Protein AF-A0AAV5ZTM6-F1 (afdb_monomer_lite)

Secondary structure (DSSP, 8-state):
----TT--S--HHHHHTSBPHHHHHHHTTSHHHHTSPPPTTS-SSPP--HHHHHHHHHH----HHHHHHHHHHHTSTT---EEEEEE-TTSHHHHHHHHHHHHHHHHSS-EEEEEE-SSSS----TTGGGTS-----TT--

Foldseek 3Di:
DDDDPDPPPDDPVNQVPFDALVRVLVVQQDPVNQLAAAPPPPDGTDDRCSVVLVVCLVPDDDDPVRLVVLAVQCPDDVGAAEDEEADRCSDPVRSVVSSVVNNSVVSHNHGYGYHYPDDRYDDDPPPVPVPDDDDDDPPPD

pLDDT: mean 83.24, std 19.19, range [35.0, 98.44]

Sequence (141 aa):
MAAGRGSRVVTPERFATGMTCDRYMEYIGTPENLAREAGWWRGPERMDWSGPLRRWYEGLQLRDDQVAAVRWLAAQPKGPARILMISEEWSSDCRRVIPMLGRVVEAAPLELRIFPRDGQRVGHGFYEQRVLGALPDPCRT

Structure (mmCIF, N/CA/C/O backbone):
data_AF-A0AAV5ZTM6-F1
#
_entry.id   AF-A0AAV5ZTM6-F1
#
loop_
_atom_site.group_PDB
_atom_site.id
_atom_site.type_symbol
_atom_site.label_atom_id
_atom_site.label_alt_id
_atom_site.label_comp_id
_atom_site.label_asym_id
_atom_site.label_entity_id
_atom_site.label_seq_id
_atom_site.pdbx_PDB_ins_code
_atom_site.Cartn_x
_atom_site.Cartn_y
_atom_site.Cartn_z
_atom_site.occupancy
_atom_site.B_iso_or_equiv
_atom_site.auth_seq_id
_atom_site.auth_comp_id
_atom_site.auth_asym_id
_atom_site.auth_atom_id
_atom_site.pdbx_PDB_model_num
ATOM 1 N N . MET A 1 1 ? 17.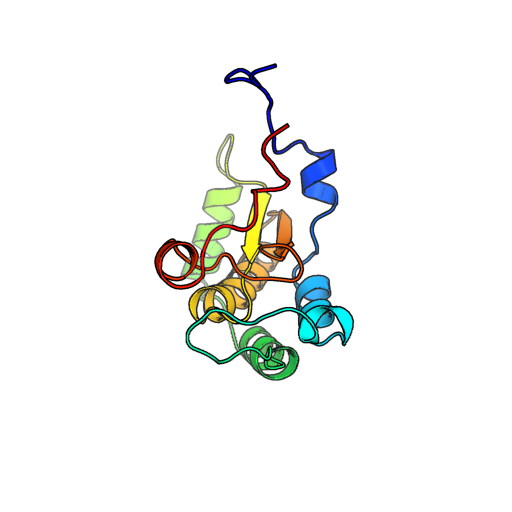317 29.043 6.893 1.00 35.00 1 MET A N 1
ATOM 2 C CA . MET A 1 1 ? 16.151 29.026 7.808 1.00 35.00 1 MET A CA 1
ATOM 3 C C . MET A 1 1 ? 15.899 27.587 8.238 1.00 35.00 1 MET A C 1
ATOM 5 O O . MET A 1 1 ? 15.492 26.782 7.414 1.00 35.00 1 MET A O 1
ATOM 9 N N . ALA A 1 2 ? 16.240 27.233 9.479 1.00 41.09 2 ALA A N 1
ATOM 10 C CA . ALA A 1 2 ? 16.110 25.868 9.988 1.00 41.09 2 ALA A CA 1
ATOM 11 C C . ALA A 1 2 ? 14.637 25.553 10.295 1.00 41.09 2 ALA A C 1
ATOM 13 O O . ALA A 1 2 ? 14.017 26.235 11.110 1.00 41.09 2 ALA A O 1
ATOM 14 N N . ALA A 1 3 ? 14.072 24.535 9.643 1.00 44.75 3 ALA A N 1
ATOM 15 C CA . ALA A 1 3 ? 12.735 24.048 9.958 1.00 44.75 3 ALA A CA 1
ATOM 16 C C . ALA A 1 3 ? 12.732 23.459 11.379 1.00 44.75 3 ALA A C 1
ATOM 18 O O . ALA A 1 3 ? 13.413 22.474 11.665 1.00 44.75 3 ALA A O 1
ATOM 19 N N . GLY A 1 4 ? 12.001 24.109 12.285 1.00 42.84 4 GLY A N 1
ATOM 20 C CA . GLY A 1 4 ? 11.866 23.690 13.674 1.00 42.84 4 GLY A CA 1
ATOM 21 C C . GLY A 1 4 ? 11.136 22.351 13.821 1.00 42.84 4 GLY A C 1
ATOM 22 O O . GLY A 1 4 ? 10.281 21.988 13.012 1.00 42.84 4 GLY A O 1
ATOM 23 N N . ARG A 1 5 ? 11.455 21.635 14.907 1.00 56.00 5 ARG A N 1
ATOM 24 C CA . ARG A 1 5 ? 10.681 20.503 15.437 1.00 56.00 5 ARG A CA 1
ATOM 25 C C . ARG A 1 5 ? 9.220 20.936 15.630 1.00 56.00 5 ARG A C 1
ATOM 27 O O . ARG A 1 5 ? 8.909 21.565 16.634 1.00 56.00 5 ARG A O 1
ATOM 34 N N . GLY A 1 6 ? 8.341 20.644 14.670 1.00 52.72 6 GLY A N 1
ATOM 35 C CA . GLY A 1 6 ? 6.922 20.999 14.790 1.00 52.72 6 GLY A CA 1
ATOM 36 C C . GLY A 1 6 ? 6.082 20.987 13.513 1.00 52.72 6 GLY A C 1
ATOM 37 O O . GLY A 1 6 ? 4.858 20.999 13.624 1.00 52.72 6 GLY A O 1
ATOM 38 N N . SER A 1 7 ? 6.657 20.925 12.306 1.00 59.06 7 SER A N 1
ATOM 39 C CA . SER A 1 7 ? 5.819 20.743 11.114 1.00 59.06 7 SER A CA 1
ATOM 40 C C . SER A 1 7 ? 5.353 19.288 11.032 1.00 59.06 7 SER A C 1
ATOM 42 O O . SER A 1 7 ? 6.147 18.350 10.945 1.00 59.06 7 SER A O 1
ATOM 44 N N . ARG A 1 8 ? 4.037 19.069 11.097 1.00 65.94 8 ARG A N 1
ATOM 45 C CA . ARG A 1 8 ? 3.442 17.752 10.858 1.00 65.94 8 ARG A CA 1
ATOM 46 C C . ARG A 1 8 ? 3.591 17.451 9.365 1.00 65.94 8 ARG A C 1
ATOM 48 O O . ARG A 1 8 ? 2.743 17.824 8.565 1.00 65.94 8 ARG A O 1
ATOM 55 N N . VAL A 1 9 ? 4.712 16.827 8.996 1.00 77.25 9 VAL A N 1
ATOM 56 C CA . VAL A 1 9 ? 5.079 16.524 7.598 1.00 77.25 9 VAL A CA 1
ATOM 57 C C . VAL A 1 9 ? 4.008 15.674 6.902 1.00 77.25 9 VAL A C 1
ATOM 59 O O . VAL A 1 9 ? 3.828 15.783 5.693 1.00 77.25 9 VAL A O 1
ATOM 62 N N . VAL A 1 10 ? 3.255 14.873 7.663 1.00 84.12 10 VAL A N 1
ATOM 63 C CA . VAL A 1 10 ? 2.122 14.080 7.171 1.00 84.12 10 VAL A CA 1
ATOM 64 C C . VAL A 1 10 ? 0.808 14.747 7.583 1.00 84.12 10 VAL A C 1
ATOM 66 O O . VAL A 1 10 ? 0.337 14.577 8.711 1.00 84.12 10 VAL A O 1
ATOM 69 N N . THR A 1 11 ? 0.228 15.520 6.666 1.00 92.69 11 THR A N 1
ATOM 70 C CA . THR A 1 11 ? -1.131 16.072 6.786 1.00 92.69 11 THR A CA 1
ATOM 71 C C . THR A 1 11 ? -2.154 15.121 6.148 1.00 92.69 11 THR A C 1
ATOM 73 O O . THR A 1 11 ? -1.754 14.251 5.368 1.00 92.69 11 THR A O 1
ATOM 76 N N . PRO A 1 12 ? -3.463 15.247 6.443 1.00 93.88 12 PRO A N 1
ATOM 77 C CA . PRO A 1 12 ? -4.498 14.465 5.761 1.00 93.88 12 PRO A CA 1
ATOM 78 C C . PRO A 1 12 ? -4.448 14.609 4.235 1.00 93.88 12 PRO A C 1
ATOM 80 O O . PRO A 1 12 ? -4.571 13.621 3.518 1.00 93.88 12 PRO A O 1
ATOM 83 N N . GLU A 1 13 ? -4.181 15.818 3.743 1.00 94.38 13 GLU A N 1
ATOM 84 C CA . GLU A 1 13 ? -4.093 16.121 2.312 1.00 94.38 13 GLU A CA 1
ATOM 85 C C . GLU A 1 13 ? -2.891 15.409 1.690 1.00 94.38 13 GLU A C 1
ATOM 87 O O . GLU A 1 13 ? -3.022 14.774 0.649 1.00 94.38 13 GLU A O 1
ATOM 92 N N . ARG A 1 14 ? -1.730 15.438 2.362 1.00 92.44 14 ARG A N 1
ATOM 93 C CA . ARG A 1 14 ? -0.537 14.700 1.919 1.00 92.44 14 ARG A CA 1
ATOM 94 C C . ARG A 1 14 ? -0.727 13.191 1.979 1.00 92.44 14 ARG A C 1
ATOM 96 O O . ARG A 1 14 ? -0.194 12.489 1.138 1.00 92.44 14 ARG A O 1
ATOM 103 N N . PHE A 1 15 ? -1.459 12.681 2.964 1.00 95.50 15 PHE A N 1
ATOM 104 C CA . PHE A 1 15 ? -1.782 11.259 3.043 1.00 95.50 15 PHE A CA 1
ATOM 105 C C . PHE A 1 15 ? -2.674 10.830 1.867 1.00 95.50 15 PHE A C 1
ATOM 107 O O . PHE A 1 15 ? -2.421 9.799 1.246 1.00 95.50 15 PHE A O 1
ATOM 114 N N . ALA A 1 16 ? -3.667 11.651 1.516 1.00 96.12 16 ALA A N 1
ATOM 115 C CA . ALA A 1 16 ? -4.609 11.368 0.438 1.00 96.12 16 ALA A CA 1
ATOM 116 C C . ALA A 1 16 ? -3.965 11.298 -0.960 1.00 96.12 16 ALA A C 1
ATOM 118 O O . ALA A 1 16 ? -4.539 10.664 -1.844 1.00 96.12 16 ALA A O 1
ATOM 119 N N . THR A 1 17 ? -2.779 11.888 -1.171 1.00 95.44 17 THR A N 1
ATOM 120 C CA . THR A 1 17 ? -2.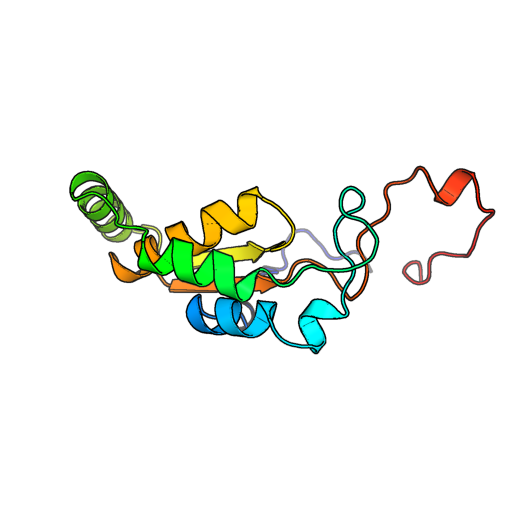062 11.777 -2.456 1.00 95.44 17 THR A CA 1
ATOM 121 C C . THR A 1 17 ? -1.406 10.413 -2.677 1.00 95.44 17 THR A C 1
ATOM 123 O O . THR A 1 17 ? -0.953 10.131 -3.786 1.00 95.44 17 THR A O 1
ATOM 126 N N . GLY A 1 18 ? -1.346 9.557 -1.653 1.00 96.50 18 GLY A N 1
ATOM 127 C CA . GLY A 1 18 ? -0.806 8.210 -1.787 1.00 96.50 18 GLY A CA 1
ATOM 128 C C . GLY A 1 18 ? -1.722 7.285 -2.588 1.00 96.50 18 GLY A C 1
ATOM 129 O O . GLY A 1 18 ? -2.953 7.409 -2.591 1.00 96.50 18 GLY A O 1
ATOM 130 N N . MET A 1 19 ? -1.109 6.307 -3.245 1.00 98.00 19 MET A N 1
ATOM 131 C CA . MET A 1 19 ? -1.824 5.299 -4.021 1.00 98.00 19 MET A CA 1
ATOM 132 C C . MET A 1 19 ? -2.540 4.305 -3.104 1.00 98.00 19 MET A C 1
ATOM 134 O O . MET A 1 19 ? -2.040 3.957 -2.034 1.00 98.00 19 MET A O 1
ATOM 138 N N . THR A 1 20 ? -3.697 3.809 -3.539 1.00 97.62 20 THR A N 1
ATOM 139 C CA . THR A 1 20 ? -4.281 2.589 -2.963 1.00 97.62 20 THR A CA 1
ATOM 140 C C . THR A 1 20 ? -3.432 1.372 -3.344 1.00 97.62 20 THR A C 1
ATOM 142 O O . THR A 1 20 ? -2.566 1.468 -4.217 1.00 97.62 20 THR A O 1
ATOM 145 N N . CYS A 1 21 ? -3.681 0.217 -2.718 1.00 96.25 21 CYS A N 1
ATOM 146 C CA . CYS A 1 21 ? -2.960 -1.020 -3.039 1.00 96.25 21 CYS A CA 1
ATOM 147 C C . CYS A 1 21 ? -3.055 -1.361 -4.537 1.00 96.25 21 CYS A C 1
ATOM 149 O O . CYS A 1 21 ? -2.025 -1.488 -5.195 1.00 96.25 21 CYS A O 1
ATOM 151 N N . ASP A 1 22 ? -4.266 -1.383 -5.102 1.00 95.06 22 ASP A N 1
ATOM 152 C CA . ASP A 1 22 ? -4.484 -1.692 -6.523 1.00 95.06 22 ASP A CA 1
ATOM 153 C C . ASP A 1 22 ? -3.765 -0.721 -7.459 1.00 95.06 22 ASP A C 1
ATOM 155 O O . ASP A 1 22 ? -3.081 -1.141 -8.393 1.00 95.06 22 ASP A O 1
ATOM 159 N N . ARG A 1 23 ? -3.844 0.585 -7.172 1.00 97.31 23 ARG A N 1
ATOM 160 C CA . ARG A 1 23 ? -3.159 1.602 -7.982 1.00 97.31 23 ARG A CA 1
ATOM 161 C C . ARG A 1 23 ? -1.649 1.465 -7.909 1.00 97.31 23 ARG A C 1
ATOM 163 O O . ARG A 1 23 ? -0.977 1.651 -8.916 1.00 97.31 23 ARG A O 1
ATOM 170 N N . TYR A 1 24 ? -1.117 1.094 -6.750 1.00 96.81 24 TYR A N 1
ATOM 171 C CA . TYR A 1 24 ? 0.304 0.816 -6.614 1.00 96.81 24 TYR A CA 1
ATOM 172 C C . TYR A 1 24 ? 0.722 -0.437 -7.402 1.00 96.81 24 TYR A C 1
ATOM 174 O O . TYR A 1 24 ? 1.757 -0.422 -8.063 1.00 96.81 24 TYR A O 1
ATOM 182 N N . MET A 1 25 ? -0.088 -1.502 -7.393 1.00 94.62 25 MET A N 1
ATOM 183 C CA . MET A 1 25 ? 0.184 -2.720 -8.171 1.00 94.62 25 MET A CA 1
ATOM 184 C C . MET A 1 25 ? 0.175 -2.475 -9.686 1.00 94.62 25 MET A C 1
ATOM 186 O O . MET A 1 25 ? 0.938 -3.114 -10.409 1.00 94.62 25 MET A O 1
ATOM 190 N N . GLU A 1 26 ? -0.657 -1.553 -10.169 1.00 95.81 26 GLU A N 1
ATOM 191 C CA . GLU A 1 26 ? -0.607 -1.072 -11.555 1.00 95.81 26 GLU A CA 1
ATOM 192 C C . GLU A 1 26 ? 0.645 -0.223 -11.806 1.00 95.81 26 GLU A C 1
ATOM 194 O O . GLU A 1 26 ? 1.383 -0.470 -12.759 1.00 95.81 26 GLU A O 1
ATOM 199 N N . TYR A 1 27 ? 0.912 0.745 -10.923 1.00 95.56 27 TYR A N 1
ATOM 200 C CA . TYR A 1 27 ? 2.027 1.684 -11.037 1.00 95.56 27 TYR A CA 1
ATOM 201 C C . TYR A 1 27 ? 3.380 0.987 -11.203 1.00 95.56 27 TYR A C 1
ATOM 203 O O . TYR A 1 27 ? 4.180 1.404 -12.041 1.00 95.56 27 TYR A O 1
ATOM 211 N N . ILE A 1 28 ? 3.643 -0.088 -10.451 1.00 94.38 28 ILE A N 1
ATOM 212 C CA . ILE A 1 28 ? 4.971 -0.716 -10.448 1.00 94.38 28 ILE A CA 1
ATOM 213 C C . ILE A 1 28 ? 5.384 -1.324 -11.796 1.00 94.38 28 ILE A C 1
ATOM 215 O O . ILE A 1 28 ? 6.582 -1.442 -12.048 1.00 94.38 28 ILE A O 1
ATOM 219 N N . GLY A 1 29 ? 4.421 -1.670 -12.657 1.00 94.62 29 GLY A N 1
ATOM 220 C CA . GLY A 1 29 ? 4.670 -2.177 -14.012 1.00 94.62 29 GLY A CA 1
ATOM 221 C C . GLY A 1 29 ? 4.672 -1.092 -15.093 1.00 94.62 29 GLY A C 1
ATOM 222 O O . GLY A 1 29 ? 4.811 -1.399 -16.274 1.00 94.62 29 GLY A O 1
ATOM 223 N N . THR A 1 30 ? 4.480 0.180 -14.730 1.00 95.50 30 THR A N 1
ATOM 224 C CA . THR A 1 30 ? 4.459 1.270 -15.715 1.00 95.50 30 THR A CA 1
ATOM 225 C C . THR A 1 30 ? 5.861 1.559 -16.256 1.00 95.50 30 THR A C 1
ATOM 227 O O . THR A 1 30 ? 6.834 1.465 -15.504 1.00 95.50 30 THR A O 1
ATOM 230 N N . PRO A 1 31 ? 5.991 2.006 -17.521 1.00 94.25 31 PRO A N 1
ATOM 231 C CA . PRO A 1 31 ? 7.277 2.447 -18.063 1.00 94.25 31 PRO A CA 1
ATOM 232 C C . PRO A 1 31 ? 7.938 3.543 -17.216 1.00 94.25 31 PRO A C 1
ATOM 234 O O . PRO A 1 31 ? 9.152 3.535 -17.044 1.00 94.25 31 PRO A O 1
ATOM 237 N N . GLU A 1 32 ? 7.137 4.451 -16.645 1.00 91.56 32 GLU A N 1
ATOM 238 C CA . GLU A 1 32 ? 7.620 5.492 -15.733 1.00 91.56 32 GLU A CA 1
ATOM 239 C C . GLU A 1 32 ? 8.295 4.889 -14.500 1.00 91.56 32 GLU A C 1
ATOM 241 O O . GLU A 1 32 ? 9.391 5.310 -14.131 1.00 91.56 32 GLU A O 1
ATOM 246 N N . ASN A 1 33 ? 7.665 3.896 -13.863 1.00 91.69 33 ASN A N 1
ATOM 247 C CA . ASN A 1 33 ? 8.267 3.262 -12.704 1.00 91.69 33 ASN A CA 1
ATOM 248 C C . ASN A 1 33 ? 9.525 2.481 -13.092 1.00 91.69 33 ASN A C 1
ATOM 250 O O . ASN A 1 33 ? 10.544 2.634 -12.428 1.00 91.69 33 ASN A O 1
ATOM 254 N N . LEU A 1 34 ? 9.467 1.685 -14.164 1.00 91.44 34 LEU A N 1
ATOM 255 C CA . LEU A 1 34 ? 10.559 0.812 -14.612 1.00 91.44 34 LEU A CA 1
ATOM 256 C C . LEU A 1 34 ? 11.808 1.575 -15.083 1.00 91.44 34 LEU A C 1
ATOM 258 O O . LEU A 1 34 ? 12.905 1.028 -15.027 1.00 91.44 34 LEU A O 1
ATOM 262 N N . ALA A 1 35 ? 11.667 2.841 -15.487 1.00 89.44 35 ALA A N 1
ATOM 263 C CA . ALA A 1 35 ? 12.794 3.711 -15.823 1.00 89.44 35 ALA A CA 1
ATOM 264 C C . ALA A 1 35 ? 13.606 4.189 -14.599 1.00 89.44 35 ALA A C 1
ATOM 266 O O . ALA A 1 35 ? 14.692 4.744 -14.766 1.00 89.44 35 ALA A O 1
ATOM 267 N N . ARG A 1 36 ? 13.094 4.001 -13.375 1.00 86.44 36 ARG A N 1
ATOM 268 C CA . ARG A 1 36 ? 13.766 4.398 -12.125 1.00 86.44 36 ARG A CA 1
ATOM 269 C C . ARG A 1 36 ? 14.808 3.362 -11.721 1.00 86.44 36 ARG A C 1
ATOM 271 O O . ARG A 1 36 ? 14.602 2.167 -11.918 1.00 86.44 36 ARG A O 1
ATOM 278 N N . GLU A 1 37 ? 15.861 3.792 -11.035 1.00 82.75 37 GLU A N 1
ATOM 279 C CA . GLU A 1 37 ? 16.907 2.881 -10.559 1.00 82.75 37 GLU A CA 1
ATOM 280 C C . GLU A 1 37 ? 16.369 1.820 -9.581 1.00 82.75 37 GLU A C 1
ATOM 282 O O . GLU A 1 37 ? 15.453 2.060 -8.776 1.00 82.75 37 GLU A O 1
ATOM 287 N N . ALA A 1 38 ? 16.958 0.626 -9.648 1.00 73.50 38 ALA A N 1
ATOM 288 C CA . ALA A 1 38 ? 16.842 -0.384 -8.605 1.00 73.50 38 ALA A CA 1
ATOM 289 C C . ALA A 1 38 ? 17.942 -0.204 -7.545 1.00 73.50 38 ALA A C 1
ATOM 291 O O . ALA A 1 38 ? 18.980 0.405 -7.789 1.00 73.50 38 ALA A O 1
ATOM 292 N N . GLY A 1 39 ? 17.715 -0.737 -6.340 1.00 69.31 39 GLY A N 1
ATOM 293 C CA . GLY A 1 39 ? 18.713 -0.713 -5.267 1.00 69.31 39 GLY A CA 1
ATOM 294 C C . GLY A 1 39 ? 20.051 -1.350 -5.675 1.00 69.31 39 GLY A C 1
ATOM 295 O O . GLY A 1 39 ? 20.087 -2.292 -6.468 1.00 69.31 39 GLY A O 1
ATOM 296 N N . TRP A 1 40 ? 21.139 -0.871 -5.060 1.00 59.25 40 TRP A N 1
ATOM 297 C CA . TRP A 1 40 ? 22.539 -1.110 -5.455 1.00 59.25 40 TRP A CA 1
ATOM 298 C C . TRP A 1 40 ? 22.950 -2.581 -5.679 1.00 59.25 40 TRP A C 1
ATOM 300 O O . TRP A 1 40 ? 23.925 -2.839 -6.378 1.00 59.25 40 TRP A O 1
ATOM 310 N N . TRP A 1 41 ? 22.224 -3.556 -5.117 1.00 60.16 41 TRP A N 1
ATOM 311 C CA . TRP A 1 41 ? 22.555 -4.980 -5.248 1.00 60.16 41 TRP A CA 1
ATOM 312 C C . TRP A 1 41 ? 21.935 -5.681 -6.471 1.00 60.16 41 TRP A C 1
ATOM 314 O O . TRP A 1 41 ? 22.344 -6.797 -6.787 1.00 60.16 41 TRP A O 1
ATOM 324 N N 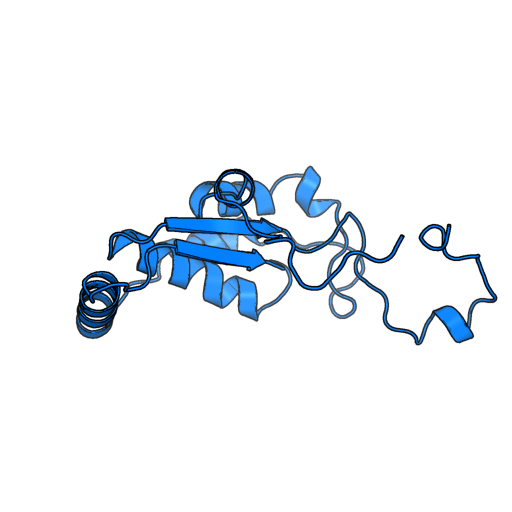. ARG A 1 42 ? 20.923 -5.096 -7.136 1.00 57.56 42 ARG A N 1
ATOM 325 C CA . ARG A 1 42 ? 20.191 -5.749 -8.250 1.00 57.56 42 ARG A CA 1
ATOM 326 C C . ARG A 1 42 ? 20.581 -5.252 -9.641 1.00 57.56 42 ARG A C 1
ATOM 328 O O . ARG A 1 42 ? 20.012 -5.732 -10.616 1.00 57.56 42 ARG A O 1
ATOM 335 N N . GLY A 1 43 ? 21.570 -4.366 -9.727 1.00 62.72 43 GLY A N 1
ATOM 336 C CA . GLY A 1 43 ? 21.936 -3.682 -10.964 1.00 62.72 43 GLY A CA 1
ATOM 337 C C . GLY A 1 43 ? 21.137 -2.388 -11.165 1.00 62.72 43 GLY A C 1
ATOM 338 O O . GLY A 1 43 ? 20.265 -2.075 -10.356 1.00 62.72 43 GLY A O 1
ATOM 339 N N . PRO A 1 44 ? 21.455 -1.615 -12.216 1.00 65.19 44 PRO A N 1
ATOM 340 C CA . PRO A 1 44 ? 20.876 -0.288 -12.431 1.00 65.19 44 PRO A CA 1
ATOM 341 C C . PRO A 1 44 ? 19.397 -0.334 -12.839 1.00 65.19 44 PRO A C 1
ATOM 343 O O . PRO A 1 44 ? 18.665 0.624 -12.604 1.00 65.19 44 PRO A O 1
ATOM 346 N N . GLU A 1 45 ? 18.942 -1.442 -13.427 1.00 74.38 45 GLU A N 1
ATOM 347 C CA . GLU A 1 45 ? 17.610 -1.553 -14.018 1.00 74.38 45 GLU A CA 1
ATOM 348 C C . GLU A 1 45 ? 16.586 -2.163 -13.062 1.00 74.38 45 GLU A C 1
ATOM 350 O O . GLU A 1 45 ? 16.816 -3.170 -12.381 1.00 74.38 45 GLU A O 1
ATOM 355 N N . ARG A 1 46 ? 15.399 -1.563 -13.043 1.00 85.75 46 ARG A N 1
ATOM 356 C CA . ARG A 1 46 ? 14.270 -2.042 -12.260 1.00 85.75 46 ARG A CA 1
ATOM 357 C C . ARG A 1 46 ? 13.529 -3.138 -13.008 1.00 85.75 46 ARG A C 1
ATOM 359 O O . ARG A 1 46 ? 12.991 -2.941 -14.089 1.00 85.75 46 ARG A O 1
ATOM 366 N N . MET A 1 47 ? 13.485 -4.311 -12.384 1.00 87.69 47 MET A N 1
ATOM 367 C CA . MET A 1 47 ? 12.680 -5.430 -12.863 1.00 87.69 47 MET A CA 1
ATOM 368 C C . MET A 1 47 ? 11.192 -5.173 -12.641 1.00 87.69 47 MET A C 1
ATOM 370 O O . MET A 1 47 ? 10.792 -4.673 -11.587 1.00 87.69 47 MET A O 1
ATOM 374 N N . ASP A 1 48 ? 10.377 -5.619 -13.593 1.00 92.38 48 ASP A N 1
ATOM 375 C CA . ASP A 1 48 ? 8.928 -5.621 -13.448 1.00 92.38 48 ASP A CA 1
ATOM 376 C C . ASP A 1 48 ? 8.471 -6.707 -12.460 1.00 92.38 48 ASP A C 1
ATOM 378 O O . ASP A 1 48 ? 8.562 -7.913 -12.712 1.00 92.38 48 ASP A O 1
ATOM 382 N N . TRP A 1 49 ? 7.968 -6.258 -11.309 1.00 92.12 49 TRP A N 1
ATOM 383 C CA . TRP A 1 49 ? 7.394 -7.106 -10.264 1.00 92.12 49 TRP A CA 1
ATOM 384 C C . TRP A 1 49 ? 5.861 -7.114 -10.257 1.00 92.12 49 TRP A C 1
ATOM 386 O O . TRP A 1 49 ? 5.285 -7.805 -9.415 1.00 92.12 49 TRP A O 1
ATOM 396 N N . SER A 1 50 ? 5.196 -6.409 -11.178 1.00 93.88 50 SER A N 1
ATOM 397 C CA . SER A 1 50 ? 3.731 -6.280 -11.215 1.00 93.88 50 SER A CA 1
ATOM 398 C C . SER A 1 50 ? 3.027 -7.638 -11.282 1.00 93.88 50 SER A C 1
ATOM 400 O O . SER A 1 50 ? 2.168 -7.939 -10.452 1.00 93.88 50 SER A O 1
ATOM 402 N N . GLY A 1 51 ? 3.457 -8.511 -12.197 1.00 94.94 51 GLY A N 1
ATOM 403 C CA . GLY A 1 51 ? 2.920 -9.864 -12.352 1.00 94.94 51 GLY A CA 1
ATOM 404 C C . GLY A 1 51 ? 3.102 -10.738 -11.102 1.00 94.94 51 GLY A C 1
ATOM 405 O O . GLY A 1 51 ? 2.110 -11.236 -10.566 1.00 94.94 51 GLY A O 1
ATOM 406 N N . PRO A 1 52 ? 4.340 -10.953 -10.609 1.00 94.50 52 PRO A N 1
ATOM 407 C CA . PRO A 1 52 ? 4.573 -11.708 -9.379 1.00 94.50 52 PRO A CA 1
ATOM 408 C C . PRO A 1 52 ? 3.803 -11.172 -8.169 1.00 94.50 52 PRO A C 1
ATOM 410 O O . PRO A 1 52 ? 3.213 -11.962 -7.436 1.00 94.50 52 PRO A O 1
ATOM 413 N N . LEU A 1 53 ? 3.776 -9.850 -7.976 1.00 95.06 53 LEU A N 1
ATOM 414 C CA . LEU A 1 53 ? 3.137 -9.236 -6.817 1.00 95.06 53 LEU A CA 1
ATOM 415 C C . LEU A 1 53 ? 1.614 -9.392 -6.857 1.00 95.06 53 LEU A C 1
ATOM 417 O O . LEU A 1 53 ? 1.023 -9.731 -5.834 1.00 95.06 53 LEU A O 1
ATOM 421 N N . ARG A 1 54 ? 1.000 -9.267 -8.041 1.00 95.50 54 ARG A N 1
ATOM 422 C CA . ARG A 1 54 ? -0.422 -9.575 -8.245 1.00 95.50 54 ARG A CA 1
ATOM 423 C C . ARG A 1 54 ? -0.740 -11.034 -7.922 1.00 95.50 54 ARG A C 1
ATOM 425 O O . ARG A 1 54 ? -1.667 -11.293 -7.163 1.00 95.50 54 ARG A O 1
ATOM 432 N N . ARG A 1 55 ? 0.067 -11.986 -8.406 1.00 96.31 55 ARG A N 1
ATOM 433 C CA . ARG A 1 55 ? -0.134 -13.413 -8.088 1.00 96.31 55 ARG A CA 1
ATOM 434 C C . ARG A 1 55 ? -0.032 -13.695 -6.590 1.00 96.31 55 ARG A C 1
ATOM 436 O O . ARG A 1 55 ? -0.809 -14.482 -6.057 1.00 96.31 55 ARG A O 1
ATOM 443 N N . TRP A 1 56 ? 0.922 -13.069 -5.898 1.00 95.56 56 TRP A N 1
ATOM 444 C CA . TRP A 1 56 ? 1.039 -13.207 -4.444 1.00 95.56 56 TRP A CA 1
ATOM 445 C C . TRP A 1 56 ? -0.143 -12.587 -3.712 1.00 95.56 56 TRP A C 1
ATOM 447 O O . TRP A 1 56 ? -0.614 -13.176 -2.748 1.00 95.56 56 TRP A O 1
ATOM 457 N N . TYR A 1 57 ? -0.646 -11.443 -4.175 1.00 96.38 57 TYR A N 1
ATOM 458 C CA . TYR A 1 57 ? -1.854 -10.831 -3.633 1.00 96.38 57 TYR A CA 1
ATOM 459 C C . TYR A 1 57 ? -3.073 -11.741 -3.766 1.00 96.38 57 TYR A C 1
ATOM 461 O O . TYR A 1 57 ? -3.734 -12.045 -2.772 1.00 96.38 57 TYR A O 1
ATOM 469 N N . GLU A 1 58 ? -3.325 -12.239 -4.975 1.00 96.06 58 GLU A N 1
ATOM 470 C CA . GLU A 1 58 ? -4.439 -13.139 -5.283 1.00 96.06 58 GLU A CA 1
ATOM 471 C C . GLU A 1 58 ? -4.378 -14.421 -4.441 1.00 96.06 58 GLU A C 1
ATOM 473 O O . GLU A 1 58 ? -5.392 -14.837 -3.880 1.00 96.06 58 GLU A O 1
ATOM 478 N N . GLY A 1 59 ? -3.184 -15.001 -4.280 1.00 96.19 59 GLY A N 1
ATOM 479 C CA . GLY A 1 59 ? -2.970 -16.220 -3.498 1.00 96.19 59 GLY A CA 1
ATOM 480 C C . GLY A 1 59 ? -2.903 -16.027 -1.978 1.00 96.19 59 GLY A C 1
ATOM 481 O O . GLY A 1 59 ? -3.013 -17.007 -1.241 1.00 96.19 59 GLY A O 1
ATOM 482 N N . LEU A 1 60 ? -2.711 -14.802 -1.483 1.00 96.69 60 LEU A N 1
ATOM 483 C CA . LEU A 1 60 ? -2.611 -14.541 -0.050 1.00 96.69 60 LEU A CA 1
ATOM 484 C C . LEU A 1 60 ? -4.000 -14.470 0.582 1.00 96.69 60 LEU A C 1
ATOM 486 O O . LEU A 1 60 ? -4.821 -13.642 0.197 1.00 96.69 60 LEU A O 1
ATOM 490 N N . GLN A 1 61 ? -4.220 -15.289 1.606 1.00 96.44 61 GLN A N 1
ATOM 491 C CA . GLN A 1 61 ? -5.413 -15.265 2.447 1.00 96.44 61 GLN A CA 1
ATOM 492 C C . GLN A 1 61 ? -4.990 -15.047 3.898 1.00 96.44 61 GLN A C 1
ATOM 494 O O . GLN A 1 61 ? -4.056 -15.692 4.383 1.00 96.44 61 GLN A O 1
ATOM 499 N N . LEU A 1 62 ? -5.662 -14.125 4.588 1.00 96.75 62 LEU A N 1
ATOM 500 C CA . LEU A 1 62 ? -5.507 -13.994 6.033 1.00 96.75 62 LEU A CA 1
ATOM 501 C C . LEU A 1 62 ? -6.259 -15.134 6.708 1.00 96.75 62 LEU A C 1
ATOM 503 O O . LEU A 1 62 ? -7.357 -15.497 6.295 1.00 96.75 62 LEU A O 1
ATOM 507 N N . ARG A 1 63 ? -5.673 -15.681 7.767 1.00 98.12 63 ARG A N 1
ATOM 508 C CA . ARG A 1 63 ? -6.374 -16.628 8.629 1.00 98.12 63 ARG A CA 1
ATOM 509 C C . ARG A 1 63 ? -7.428 -15.902 9.468 1.00 98.12 63 ARG A C 1
ATOM 511 O O . ARG A 1 63 ? -7.277 -14.715 9.770 1.00 98.12 63 ARG A O 1
ATOM 518 N N . ASP A 1 64 ? -8.444 -16.630 9.916 1.00 98.31 64 ASP A N 1
ATOM 519 C CA . ASP A 1 64 ? -9.543 -16.065 10.709 1.00 98.31 64 ASP A CA 1
ATOM 520 C C . ASP A 1 64 ? -9.065 -15.385 12.001 1.00 98.31 64 ASP A C 1
ATOM 522 O O . ASP A 1 64 ? -9.563 -14.315 12.355 1.00 98.31 64 ASP A O 1
ATOM 526 N N . ASP A 1 65 ? -8.052 -15.946 12.674 1.00 98.44 65 ASP A N 1
ATOM 527 C CA . ASP A 1 65 ? -7.430 -15.350 13.865 1.00 98.44 65 ASP A CA 1
ATOM 528 C C . ASP A 1 65 ? -6.780 -13.993 13.551 1.00 98.44 65 ASP A C 1
ATOM 530 O O . ASP A 1 65 ? -6.887 -13.046 14.332 1.00 98.44 65 ASP A O 1
ATOM 534 N N . GLN A 1 66 ? -6.160 -13.864 12.377 1.00 98.19 66 GLN A N 1
ATOM 535 C CA . GLN A 1 66 ? -5.549 -12.618 11.917 1.00 98.19 66 GLN A CA 1
ATOM 536 C C . GLN A 1 66 ? -6.611 -11.577 11.553 1.00 98.19 66 GLN A C 1
ATOM 538 O O . GLN A 1 66 ? -6.488 -10.419 11.949 1.00 98.19 66 GLN A O 1
ATOM 543 N N . VAL A 1 67 ? -7.674 -11.978 10.849 1.00 98.44 67 VAL A N 1
ATOM 544 C CA . VAL A 1 67 ? -8.806 -11.093 10.525 1.00 98.44 67 VAL A CA 1
ATOM 545 C C . VAL A 1 67 ? -9.462 -10.577 11.806 1.00 98.44 67 VAL A C 1
ATOM 547 O O . VAL A 1 67 ? -9.689 -9.372 11.943 1.00 98.44 67 VAL A O 1
ATOM 550 N N . ALA A 1 68 ? -9.724 -11.467 12.766 1.00 98.44 68 ALA A N 1
ATOM 551 C CA . ALA A 1 68 ? -10.286 -11.104 14.061 1.00 98.44 68 ALA A CA 1
ATOM 552 C C . ALA A 1 68 ? -9.375 -10.124 14.817 1.00 98.44 68 ALA A C 1
ATOM 554 O O . ALA A 1 68 ? -9.858 -9.108 15.319 1.00 98.44 68 ALA A O 1
ATOM 555 N N . ALA A 1 69 ? -8.063 -10.377 14.839 1.00 98.00 69 ALA A N 1
ATOM 556 C CA . ALA A 1 69 ? -7.096 -9.503 15.497 1.00 98.00 69 ALA A CA 1
ATOM 557 C C . ALA A 1 69 ? -7.052 -8.099 14.873 1.00 98.00 69 ALA A C 1
ATOM 559 O O . ALA A 1 69 ? -7.113 -7.106 15.599 1.00 98.00 69 ALA A O 1
ATOM 560 N N . VAL A 1 70 ? -6.999 -7.987 13.541 1.00 97.75 70 VAL A N 1
ATOM 561 C CA . VAL A 1 70 ? -6.978 -6.683 12.855 1.00 97.75 70 VAL A CA 1
ATOM 562 C C . VAL A 1 70 ? -8.275 -5.909 13.106 1.00 97.75 70 VAL A C 1
ATOM 564 O O . VAL A 1 70 ? -8.226 -4.717 13.415 1.00 97.75 70 VAL A O 1
ATOM 567 N N . ARG A 1 71 ? -9.437 -6.571 13.029 1.00 98.00 71 ARG A N 1
ATOM 568 C CA . ARG A 1 71 ? -10.734 -5.939 13.323 1.00 98.00 71 ARG A CA 1
ATOM 569 C C . ARG A 1 71 ? -10.816 -5.454 14.763 1.00 98.00 71 ARG A C 1
ATOM 571 O O . ARG A 1 71 ? -11.255 -4.332 15.003 1.00 98.00 71 ARG A O 1
ATOM 578 N N . TRP A 1 72 ? -10.367 -6.278 15.707 1.00 97.88 72 TRP A N 1
ATOM 579 C CA . TRP A 1 72 ? -10.324 -5.907 17.116 1.00 97.88 72 TRP A CA 1
ATOM 580 C C . TRP A 1 72 ? -9.415 -4.695 17.352 1.00 97.88 72 TRP A C 1
ATOM 582 O O . TRP A 1 72 ? -9.824 -3.773 18.056 1.00 97.88 72 TRP A O 1
ATOM 592 N N . LEU A 1 73 ? -8.233 -4.654 16.723 1.00 97.38 73 LEU A N 1
ATOM 593 C CA . LEU A 1 73 ? -7.312 -3.515 16.801 1.00 97.38 73 LEU A CA 1
ATOM 594 C C . LEU A 1 73 ? -7.959 -2.231 16.270 1.00 97.38 73 LEU A C 1
ATOM 596 O O . LEU A 1 73 ? -7.964 -1.220 16.970 1.00 97.38 73 LEU A O 1
ATOM 600 N N . ALA A 1 74 ? -8.535 -2.272 15.065 1.00 97.19 74 ALA A N 1
ATOM 601 C CA . ALA A 1 74 ? -9.179 -1.114 14.443 1.00 97.19 74 ALA A CA 1
ATOM 602 C C . ALA A 1 74 ? -10.379 -0.589 15.256 1.00 97.19 74 ALA A C 1
ATOM 604 O O . ALA A 1 74 ? -10.658 0.607 15.246 1.00 97.19 74 ALA A O 1
ATOM 605 N N . ALA A 1 75 ? -11.068 -1.468 15.991 1.00 97.00 75 ALA A N 1
ATOM 606 C CA . ALA A 1 75 ? -12.211 -1.107 16.828 1.00 97.00 75 ALA A CA 1
ATOM 607 C C . ALA A 1 75 ? -11.834 -0.476 18.182 1.00 97.00 75 ALA A C 1
ATOM 609 O O . ALA A 1 75 ? -12.718 0.019 18.885 1.00 97.00 75 ALA A O 1
ATOM 610 N N . GLN A 1 76 ? -10.557 -0.492 18.584 1.00 97.75 76 GLN A N 1
ATOM 611 C CA . GLN A 1 76 ? -10.158 0.079 19.871 1.00 97.75 76 GLN A CA 1
ATOM 612 C C . GLN A 1 76 ? -10.414 1.595 19.922 1.00 97.75 76 GLN A C 1
ATOM 614 O O . GLN A 1 76 ? -10.284 2.287 18.907 1.00 97.75 76 GLN A O 1
ATOM 619 N N . PRO A 1 77 ? -10.707 2.168 21.105 1.00 97.06 77 PRO A N 1
ATOM 620 C CA . PRO A 1 77 ? -10.731 3.615 21.273 1.00 97.06 77 PRO A CA 1
ATOM 621 C C . PRO A 1 77 ? -9.391 4.229 20.850 1.00 97.06 77 PRO A C 1
ATOM 623 O O . PRO A 1 77 ? -8.348 3.892 21.404 1.00 97.06 77 PRO A O 1
ATOM 626 N N . LYS A 1 78 ? -9.420 5.143 19.870 1.00 94.50 78 LYS A N 1
ATOM 627 C CA . LYS A 1 78 ? -8.211 5.713 19.236 1.00 94.50 78 LYS A CA 1
ATOM 628 C C . LYS A 1 78 ? -7.303 4.648 18.588 1.00 94.50 78 LYS A C 1
ATOM 630 O O . LYS A 1 78 ? -6.090 4.840 18.510 1.00 94.50 78 LYS A O 1
ATOM 635 N N . GLY A 1 79 ? -7.895 3.544 18.135 1.00 94.50 79 GLY A N 1
ATOM 636 C CA . GLY A 1 79 ? -7.226 2.497 17.377 1.00 94.50 79 GLY A CA 1
ATOM 637 C C . GLY A 1 79 ? -6.703 2.989 16.021 1.00 94.50 79 GLY A C 1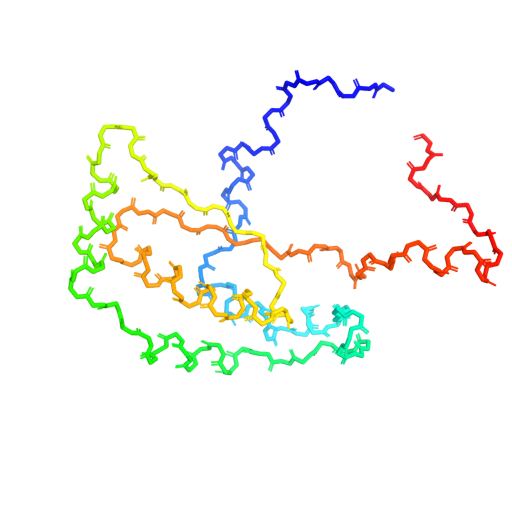
ATOM 638 O O . GLY A 1 79 ? -6.997 4.113 15.593 1.00 94.50 79 GLY A O 1
ATOM 639 N N . PRO A 1 80 ? -5.893 2.168 15.335 1.00 95.56 80 PRO A N 1
ATOM 640 C CA . PRO A 1 80 ? -5.396 2.503 14.013 1.00 95.56 80 PRO A CA 1
ATOM 641 C C . PRO A 1 80 ? -6.562 2.689 13.039 1.00 95.56 80 PRO A C 1
ATOM 643 O O . PRO A 1 80 ? -7.476 1.876 12.988 1.00 95.56 80 PRO A O 1
ATOM 646 N N . ALA A 1 81 ? -6.490 3.753 12.242 1.00 95.50 81 ALA A N 1
ATOM 647 C CA . ALA A 1 81 ? -7.428 4.022 11.150 1.00 95.50 81 ALA A CA 1
ATOM 648 C C . ALA A 1 81 ? -6.722 4.130 9.789 1.00 95.50 81 ALA A C 1
ATOM 650 O O . ALA A 1 81 ? -7.361 4.079 8.743 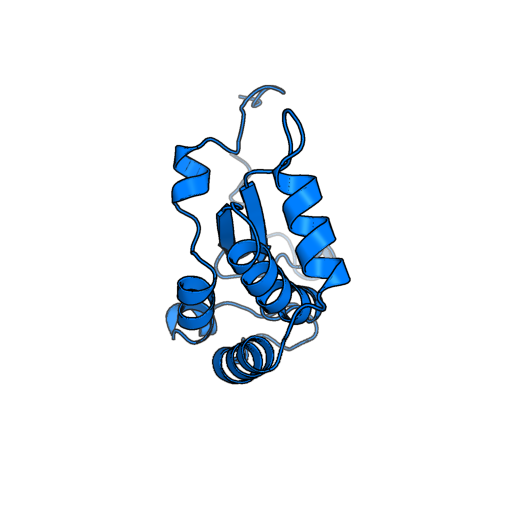1.00 95.50 81 ALA A O 1
ATOM 651 N N . ARG A 1 82 ? -5.400 4.338 9.790 1.00 96.50 82 ARG A N 1
ATOM 652 C CA . ARG A 1 82 ? -4.617 4.660 8.594 1.00 96.50 82 ARG A CA 1
ATOM 653 C C . ARG A 1 82 ? -3.247 4.008 8.650 1.00 96.50 82 ARG A C 1
ATOM 655 O O . ARG A 1 82 ? -2.605 4.003 9.699 1.00 96.50 82 ARG A O 1
ATOM 662 N N . ILE A 1 83 ? -2.793 3.539 7.500 1.00 97.31 83 ILE A N 1
ATOM 663 C CA . ILE A 1 83 ? -1.462 3.003 7.257 1.00 97.31 83 ILE A CA 1
ATOM 664 C C . ILE A 1 83 ? -0.856 3.824 6.120 1.00 97.31 83 ILE A C 1
ATOM 666 O O . ILE A 1 83 ? -1.392 3.864 5.014 1.00 97.31 83 ILE A O 1
ATOM 670 N N . LEU A 1 84 ? 0.258 4.500 6.394 1.00 96.69 84 LEU A N 1
ATOM 671 C CA . LEU A 1 84 ? 1.090 5.116 5.365 1.00 96.69 84 LEU A CA 1
ATOM 672 C C . LEU A 1 84 ? 2.282 4.196 5.129 1.00 96.69 84 LEU A C 1
ATOM 674 O O . LEU A 1 84 ? 3.025 3.904 6.065 1.00 96.69 84 LEU A O 1
ATOM 678 N N . MET A 1 85 ? 2.467 3.759 3.888 1.00 95.88 85 MET A N 1
ATOM 679 C CA . MET A 1 85 ? 3.602 2.940 3.481 1.00 95.88 85 MET A CA 1
ATOM 680 C C . MET A 1 85 ? 4.480 3.723 2.514 1.00 95.88 85 MET A C 1
ATOM 682 O O . MET A 1 85 ? 3.993 4.273 1.532 1.00 95.88 85 MET A O 1
ATOM 686 N N . ILE A 1 86 ? 5.783 3.729 2.770 1.00 94.12 86 ILE A N 1
ATOM 687 C CA . ILE A 1 86 ? 6.788 4.111 1.780 1.00 94.12 86 ILE A CA 1
ATOM 688 C C . ILE A 1 86 ? 7.371 2.808 1.244 1.00 94.12 86 ILE A C 1
ATOM 690 O O . ILE A 1 86 ? 7.771 1.956 2.036 1.00 94.12 86 ILE A O 1
ATOM 694 N N . SER A 1 87 ? 7.365 2.629 -0.073 1.00 92.44 87 SER A N 1
ATOM 695 C CA . SER A 1 87 ? 7.647 1.338 -0.695 1.00 92.44 87 SER A CA 1
ATOM 696 C C . SER A 1 87 ? 8.771 1.402 -1.721 1.00 92.44 87 SER A C 1
ATOM 698 O O . SER A 1 87 ? 8.785 2.255 -2.606 1.00 92.44 87 SER A O 1
ATOM 700 N N . GLU A 1 88 ? 9.670 0.432 -1.616 1.00 89.25 88 GLU A N 1
ATOM 701 C CA . GLU A 1 88 ? 10.710 0.086 -2.578 1.00 89.25 88 GLU A CA 1
ATOM 702 C C . GLU A 1 88 ? 10.346 -1.279 -3.169 1.00 89.25 88 GLU A C 1
ATOM 704 O O . GLU A 1 88 ? 10.720 -2.307 -2.619 1.00 89.25 88 GLU A O 1
ATOM 709 N N . GLU A 1 89 ? 9.597 -1.368 -4.264 1.00 88.94 89 GLU A N 1
ATOM 710 C CA . GLU A 1 89 ? 9.146 -2.670 -4.785 1.00 88.94 89 GLU A CA 1
ATOM 711 C C . GLU A 1 89 ? 10.294 -3.572 -5.266 1.00 88.94 89 GLU A C 1
ATOM 713 O O . GLU A 1 89 ? 10.136 -4.785 -5.372 1.00 88.94 89 GLU A O 1
ATOM 718 N N . TRP A 1 90 ? 11.484 -3.024 -5.511 1.00 86.00 90 TRP A N 1
ATOM 719 C CA . TRP A 1 90 ? 12.680 -3.841 -5.719 1.00 86.00 90 TRP A CA 1
ATOM 720 C C . TRP A 1 90 ? 13.109 -4.568 -4.430 1.00 86.00 90 TRP A C 1
ATOM 722 O O . TRP A 1 90 ? 13.636 -5.693 -4.486 1.00 86.00 90 TRP A O 1
ATOM 732 N N . SER A 1 91 ? 12.824 -3.982 -3.261 1.00 87.62 91 SER A N 1
ATOM 733 C CA . SER A 1 91 ? 13.068 -4.586 -1.956 1.00 87.62 91 SER A CA 1
ATOM 734 C C . SER A 1 91 ? 12.196 -5.818 -1.774 1.00 87.62 91 SER A C 1
ATOM 736 O O . SER A 1 91 ? 10.987 -5.824 -2.020 1.00 87.62 91 SER A O 1
ATOM 738 N N . SER A 1 92 ? 12.827 -6.911 -1.344 1.00 88.06 92 SER A N 1
ATOM 739 C CA . SER A 1 92 ? 12.089 -8.143 -1.079 1.00 88.06 92 SER A CA 1
ATOM 740 C C . SER A 1 92 ? 11.096 -7.983 0.070 1.00 88.06 92 SER A C 1
ATOM 742 O O . SER A 1 92 ? 10.055 -8.630 0.052 1.00 88.06 92 SER A O 1
ATOM 744 N N . ASP A 1 93 ? 11.383 -7.105 1.033 1.00 91.12 93 ASP A N 1
ATOM 745 C CA . ASP A 1 93 ? 10.509 -6.902 2.187 1.00 91.12 93 ASP A CA 1
ATOM 746 C C . ASP A 1 93 ? 9.246 -6.153 1.790 1.00 91.12 93 ASP A C 1
ATOM 748 O O . ASP A 1 93 ? 8.149 -6.620 2.088 1.00 91.12 93 ASP A O 1
ATOM 752 N N . CYS A 1 94 ? 9.374 -5.080 1.003 1.00 93.50 94 CYS A N 1
ATOM 753 C CA . CYS A 1 94 ? 8.209 -4.380 0.465 1.00 93.50 94 CYS A CA 1
ATOM 754 C C . CYS A 1 94 ? 7.327 -5.336 -0.345 1.00 93.50 94 CYS A C 1
ATOM 756 O O . CYS A 1 94 ? 6.121 -5.386 -0.129 1.00 93.50 94 CYS A O 1
ATOM 758 N N . ARG A 1 95 ? 7.918 -6.186 -1.193 1.00 91.50 95 ARG A N 1
ATOM 759 C CA . ARG A 1 95 ? 7.163 -7.176 -1.978 1.00 91.50 95 ARG A CA 1
ATOM 760 C C . ARG A 1 95 ? 6.396 -8.205 -1.150 1.00 91.50 95 ARG A C 1
ATOM 762 O O . ARG A 1 95 ? 5.362 -8.677 -1.609 1.00 91.50 95 ARG A O 1
ATOM 769 N N . ARG A 1 96 ? 6.872 -8.552 0.049 1.00 91.81 96 ARG A N 1
ATOM 770 C CA . ARG A 1 96 ? 6.141 -9.427 0.986 1.00 91.81 96 ARG A CA 1
ATOM 771 C C . ARG A 1 96 ? 5.061 -8.665 1.754 1.00 91.81 96 ARG A C 1
ATOM 773 O O . ARG A 1 96 ? 4.008 -9.222 2.045 1.00 91.81 96 ARG A O 1
ATOM 780 N N . VAL A 1 97 ? 5.327 -7.402 2.085 1.00 95.44 97 VAL A N 1
ATOM 781 C CA . VAL A 1 97 ? 4.464 -6.579 2.941 1.00 95.44 97 VAL A CA 1
ATOM 782 C C . VAL A 1 97 ? 3.299 -5.955 2.172 1.00 95.44 97 VAL A C 1
ATOM 784 O O . VAL A 1 97 ? 2.200 -5.923 2.715 1.00 95.44 97 VAL A O 1
ATOM 787 N N . ILE A 1 98 ? 3.486 -5.510 0.922 1.00 96.44 98 ILE A N 1
ATOM 788 C CA . ILE A 1 98 ? 2.419 -4.865 0.132 1.00 96.44 98 ILE A CA 1
ATOM 789 C C . ILE A 1 98 ? 1.187 -5.773 0.002 1.00 96.44 98 ILE A C 1
ATOM 791 O O . ILE A 1 98 ? 0.101 -5.310 0.356 1.00 96.44 98 ILE A O 1
ATOM 795 N N . PRO A 1 99 ? 1.306 -7.049 -0.433 1.00 96.00 99 PRO A N 1
ATOM 796 C CA . PRO A 1 99 ? 0.131 -7.900 -0.577 1.00 96.00 99 PRO A CA 1
ATOM 797 C C . PRO A 1 99 ? -0.574 -8.142 0.760 1.00 96.00 99 PRO A C 1
ATOM 799 O O . PRO A 1 99 ? -1.799 -8.124 0.839 1.00 96.00 99 PRO A O 1
ATOM 802 N N . MET A 1 100 ? 0.209 -8.313 1.829 1.00 96.56 100 MET A N 1
ATOM 803 C CA . MET A 1 100 ? -0.305 -8.504 3.183 1.00 96.56 100 MET A CA 1
ATOM 804 C C . MET A 1 100 ? -1.078 -7.284 3.681 1.00 96.56 100 MET A C 1
ATOM 806 O O . MET A 1 100 ? -2.198 -7.444 4.160 1.00 96.56 100 MET A O 1
ATOM 810 N N . LEU A 1 101 ? -0.543 -6.072 3.510 1.00 97.44 101 LEU A N 1
ATOM 811 C CA . LEU A 1 101 ? -1.243 -4.852 3.905 1.00 97.44 101 LEU A CA 1
ATOM 812 C C . LEU A 1 101 ? -2.512 -4.620 3.085 1.00 97.44 101 LEU A C 1
ATOM 814 O O . LEU A 1 101 ? -3.496 -4.155 3.653 1.00 97.44 101 LEU A O 1
ATOM 818 N N . GLY A 1 102 ? -2.518 -4.984 1.797 1.00 97.12 102 GLY A N 1
ATOM 819 C CA . GLY A 1 102 ? -3.731 -4.971 0.978 1.00 97.12 102 GLY A CA 1
ATOM 820 C C . GLY A 1 102 ? -4.837 -5.837 1.592 1.00 97.12 102 GLY A C 1
ATOM 821 O O . GLY A 1 102 ? -5.921 -5.337 1.873 1.00 97.12 102 GLY A O 1
ATOM 822 N N . ARG A 1 103 ? -4.528 -7.092 1.950 1.00 97.62 103 ARG A N 1
ATOM 823 C CA . ARG A 1 103 ? -5.495 -7.978 2.627 1.00 97.62 103 ARG A CA 1
ATOM 824 C C . ARG A 1 103 ? -5.922 -7.474 4.009 1.00 97.62 103 ARG A C 1
ATOM 826 O O . ARG A 1 103 ? -7.072 -7.646 4.403 1.00 97.62 103 ARG A O 1
ATOM 833 N N . VAL A 1 104 ? -5.016 -6.842 4.757 1.00 97.75 104 VAL A N 1
ATOM 834 C CA . VAL A 1 104 ? -5.322 -6.257 6.076 1.00 97.75 104 VAL A CA 1
ATOM 835 C C . VAL A 1 104 ? -6.361 -5.141 5.964 1.00 97.75 104 VAL A C 1
ATOM 837 O O . VAL A 1 104 ? -7.294 -5.109 6.767 1.00 97.75 104 VAL A O 1
ATOM 840 N N . VAL A 1 105 ? -6.228 -4.244 4.982 1.00 97.31 105 VAL A N 1
ATOM 841 C CA . VAL A 1 105 ? -7.184 -3.137 4.802 1.00 97.31 105 VAL A CA 1
ATOM 842 C C . VAL A 1 105 ? -8.492 -3.556 4.132 1.00 97.31 105 VAL A C 1
ATOM 844 O O . VAL A 1 105 ? -9.499 -2.885 4.313 1.00 97.31 105 VAL A O 1
ATOM 847 N N . GLU A 1 106 ? -8.523 -4.690 3.427 1.00 96.88 106 GLU A N 1
ATOM 848 C CA . GLU A 1 106 ? -9.782 -5.333 3.016 1.00 96.88 106 GLU A CA 1
ATOM 849 C C . GLU A 1 106 ? -10.552 -5.910 4.220 1.00 96.88 106 GLU A C 1
ATOM 851 O O . GLU A 1 106 ? -11.783 -5.933 4.237 1.00 96.88 106 GLU A O 1
ATOM 856 N N . ALA A 1 107 ? -9.838 -6.388 5.245 1.00 97.31 107 ALA A N 1
ATOM 857 C CA . ALA A 1 107 ? -10.429 -7.101 6.375 1.00 97.31 107 ALA A CA 1
ATOM 858 C C . ALA A 1 107 ? -11.027 -6.190 7.465 1.00 97.31 107 ALA A C 1
ATOM 860 O O . ALA A 1 107 ? -11.858 -6.652 8.258 1.00 97.31 107 ALA A O 1
ATOM 861 N N . ALA A 1 108 ? -10.612 -4.925 7.541 1.00 96.38 108 ALA A N 1
ATOM 862 C CA . ALA A 1 108 ? -10.956 -3.990 8.612 1.00 96.38 108 ALA A CA 1
ATOM 863 C C . ALA A 1 108 ? -11.049 -2.545 8.087 1.00 96.38 108 ALA A C 1
ATOM 865 O O . ALA A 1 108 ? -10.476 -2.260 7.042 1.00 96.38 108 ALA A O 1
ATOM 866 N N . PRO A 1 109 ? -11.721 -1.613 8.796 1.00 95.19 109 PRO A N 1
ATOM 867 C CA . PRO A 1 109 ? -11.891 -0.223 8.356 1.00 95.19 109 PRO A CA 1
ATOM 868 C C . PRO A 1 109 ? -10.597 0.601 8.514 1.00 95.19 109 PRO A C 1
ATOM 870 O O . PRO A 1 109 ? -10.526 1.555 9.287 1.00 95.19 109 PRO A O 1
ATOM 873 N N . LEU A 1 110 ? -9.555 0.199 7.790 1.00 97.19 110 LEU A N 1
ATOM 874 C CA . LEU A 1 110 ? -8.238 0.816 7.735 1.00 97.19 110 LEU A CA 1
ATOM 875 C C . LEU A 1 110 ? -8.017 1.380 6.334 1.00 97.19 110 LEU A C 1
ATOM 877 O O . LEU A 1 110 ? -8.340 0.741 5.339 1.00 97.19 110 LEU A O 1
ATOM 881 N N . GLU A 1 111 ? -7.413 2.556 6.239 1.00 97.69 111 GLU A N 1
ATOM 882 C CA . GLU A 1 111 ? -7.031 3.134 4.952 1.00 97.69 111 GLU A CA 1
ATOM 883 C C . GLU A 1 111 ? -5.527 2.956 4.711 1.00 97.69 111 GLU A C 1
ATOM 885 O O . GLU A 1 111 ? -4.718 3.407 5.521 1.00 97.69 111 GLU A O 1
ATOM 890 N N . LEU A 1 112 ? -5.137 2.334 3.594 1.00 98.31 112 LEU A N 1
ATOM 891 C CA . LEU A 1 112 ? -3.737 2.225 3.168 1.00 98.31 112 LEU A CA 1
ATOM 892 C C . LEU A 1 112 ? -3.424 3.240 2.068 1.00 98.31 112 LEU A C 1
ATOM 894 O O . LEU A 1 112 ? -4.113 3.293 1.049 1.00 98.31 112 LEU A O 1
ATOM 898 N N . ARG A 1 113 ? -2.331 3.985 2.252 1.00 98.31 113 ARG A N 1
ATOM 899 C CA . ARG A 1 113 ? -1.761 4.883 1.243 1.00 98.31 113 ARG A CA 1
ATOM 900 C C . ARG A 1 113 ? -0.284 4.583 1.039 1.00 98.31 113 ARG A C 1
ATOM 902 O O . ARG A 1 113 ? 0.507 4.679 1.978 1.00 98.31 113 ARG A O 1
ATOM 909 N N . ILE A 1 114 ? 0.067 4.203 -0.186 1.00 97.50 114 ILE A N 1
ATOM 910 C CA . ILE A 1 114 ? 1.413 3.796 -0.584 1.00 97.50 114 ILE A CA 1
ATOM 911 C C . ILE A 1 114 ? 2.070 4.915 -1.388 1.00 97.50 114 ILE A C 1
ATOM 913 O O . ILE A 1 114 ? 1.497 5.449 -2.339 1.00 97.50 114 ILE A O 1
ATOM 917 N N . PHE A 1 115 ? 3.299 5.239 -1.013 1.00 95.00 115 PHE A N 1
ATOM 918 C CA . PHE A 1 115 ? 4.157 6.207 -1.673 1.00 95.00 115 PHE A CA 1
ATOM 919 C C . PHE A 1 115 ? 5.402 5.478 -2.181 1.00 95.00 115 PHE A C 1
ATOM 921 O O . PHE A 1 115 ? 6.022 4.744 -1.406 1.00 95.00 115 PHE A O 1
ATOM 928 N N . PRO A 1 116 ? 5.798 5.644 -3.452 1.00 91.56 116 PRO A N 1
ATOM 929 C CA . PRO A 1 116 ? 7.067 5.112 -3.913 1.00 91.56 116 PRO A CA 1
ATOM 930 C C . PRO A 1 116 ? 8.201 5.816 -3.165 1.00 91.56 116 PRO A C 1
ATOM 932 O O . PRO A 1 116 ? 8.179 7.031 -2.949 1.00 91.56 116 PRO A O 1
ATOM 935 N N . ARG A 1 117 ? 9.190 5.038 -2.739 1.00 84.69 117 ARG A N 1
ATOM 936 C CA . ARG A 1 117 ? 10.424 5.557 -2.164 1.00 84.69 117 ARG A CA 1
ATOM 937 C C . ARG A 1 117 ? 11.256 6.234 -3.258 1.00 84.69 117 ARG A C 1
ATOM 939 O O . ARG A 1 117 ? 11.394 5.693 -4.352 1.00 84.69 117 ARG A O 1
ATOM 946 N N . ASP A 1 118 ? 11.847 7.375 -2.909 1.00 68.25 118 ASP A N 1
ATOM 947 C CA . ASP A 1 118 ? 12.870 8.115 -3.668 1.00 68.25 118 ASP A CA 1
ATOM 948 C C . ASP A 1 118 ? 12.441 8.794 -4.979 1.00 68.25 118 ASP A C 1
ATOM 950 O O . ASP A 1 118 ? 11.307 8.687 -5.446 1.00 68.25 118 ASP A O 1
ATOM 954 N N . GLY A 1 119 ? 13.360 9.594 -5.527 1.00 66.88 119 GLY A N 1
ATOM 955 C CA . GLY A 1 119 ? 13.280 10.164 -6.871 1.00 66.88 119 GLY A CA 1
ATOM 956 C C . GLY A 1 119 ? 13.683 9.135 -7.932 1.00 66.88 119 GLY A C 1
ATOM 957 O O . GLY A 1 119 ? 13.536 7.937 -7.733 1.00 66.88 119 GLY A O 1
ATOM 958 N N . GLN A 1 120 ? 14.206 9.588 -9.069 1.00 73.81 120 GLN A N 1
ATOM 959 C CA . GLN A 1 120 ? 14.619 8.688 -10.158 1.00 73.81 120 GLN A CA 1
ATOM 960 C C . GLN A 1 120 ? 15.824 7.795 -9.804 1.00 73.81 120 GLN A C 1
ATOM 962 O O . GLN A 1 120 ? 16.013 6.756 -10.432 1.00 73.81 120 GLN A O 1
ATOM 967 N N . ARG A 1 121 ? 16.620 8.193 -8.802 1.00 74.94 121 ARG A N 1
ATOM 968 C CA . ARG A 1 121 ? 17.868 7.535 -8.399 1.00 74.94 121 ARG A CA 1
ATOM 969 C C . ARG A 1 121 ? 17.836 7.062 -6.956 1.00 74.94 121 ARG A C 1
ATOM 971 O O . ARG A 1 121 ? 17.184 7.696 -6.121 1.00 74.94 121 ARG A O 1
ATOM 978 N N . VAL A 1 122 ? 18.576 5.997 -6.665 1.00 72.81 122 VAL A N 1
ATOM 979 C CA . VAL A 1 122 ? 18.778 5.5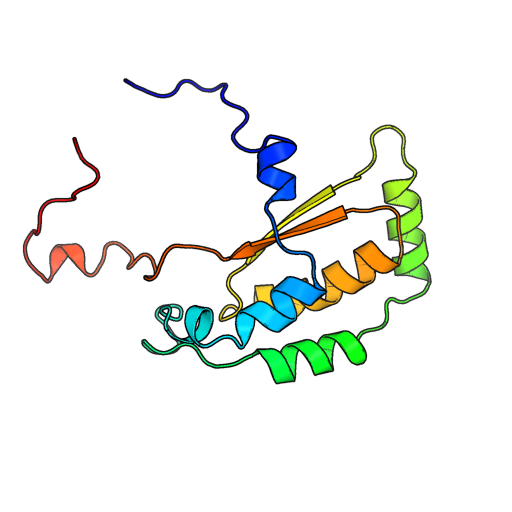21 -5.294 1.00 72.81 122 VAL A CA 1
ATOM 980 C C . VAL A 1 122 ? 19.898 6.312 -4.619 1.00 72.81 122 VAL A C 1
ATOM 982 O O . VAL A 1 122 ? 20.845 6.768 -5.254 1.00 72.81 122 VAL A O 1
ATOM 985 N N . GLY A 1 123 ? 19.796 6.517 -3.306 1.00 62.56 123 GLY A N 1
ATOM 986 C CA . GLY A 1 123 ? 20.888 7.122 -2.549 1.00 62.56 123 GLY A CA 1
ATOM 987 C C . GLY A 1 123 ? 22.105 6.196 -2.548 1.00 62.56 123 GLY A C 1
ATOM 988 O O . GLY A 1 123 ? 22.104 5.182 -1.853 1.00 62.56 123 GLY A O 1
ATOM 989 N N . HIS A 1 124 ? 23.149 6.545 -3.296 1.00 62.62 124 HIS A N 1
ATOM 990 C CA . HIS A 1 124 ? 24.438 5.868 -3.209 1.00 62.62 124 HIS A CA 1
ATOM 991 C C . HIS A 1 124 ? 25.069 6.228 -1.860 1.00 62.62 124 HIS A C 1
ATOM 993 O O . HIS A 1 124 ? 25.303 7.401 -1.561 1.00 62.62 124 HIS A O 1
ATOM 999 N N . GLY A 1 125 ? 25.290 5.232 -0.999 1.00 48.97 125 GLY A N 1
ATOM 1000 C CA . GLY A 1 125 ? 25.990 5.445 0.267 1.00 48.97 125 GLY A CA 1
ATOM 1001 C C . GLY A 1 125 ? 27.367 6.083 0.038 1.00 48.97 125 GLY A C 1
ATOM 1002 O O . GLY A 1 125 ? 27.962 5.919 -1.022 1.00 48.97 125 GLY A O 1
ATOM 1003 N N . PHE A 1 126 ? 27.880 6.786 1.052 1.00 44.03 126 PHE A N 1
ATOM 1004 C CA . PHE A 1 126 ? 29.101 7.618 1.082 1.00 44.03 126 PHE A CA 1
ATOM 1005 C C . PHE A 1 126 ? 30.421 7.027 0.522 1.00 44.03 126 PHE A C 1
ATOM 1007 O O . PHE A 1 126 ? 31.460 7.679 0.608 1.00 44.03 126 PHE A O 1
ATOM 1014 N N . TYR A 1 127 ? 30.433 5.817 -0.036 1.00 43.84 127 TYR A N 1
ATOM 1015 C CA . TYR A 1 127 ? 31.625 5.199 -0.612 1.00 43.84 127 TYR A CA 1
ATOM 1016 C C . TYR A 1 127 ? 32.027 5.808 -1.967 1.00 43.84 127 TYR A C 1
ATOM 1018 O O . TYR A 1 127 ? 33.214 5.900 -2.268 1.00 43.84 127 TYR A O 1
ATOM 1026 N N . GLU A 1 128 ? 31.068 6.297 -2.759 1.00 42.44 128 GLU A N 1
ATOM 1027 C CA . GLU A 1 128 ? 31.338 6.824 -4.109 1.00 42.44 128 GLU A CA 1
ATOM 1028 C C . GLU A 1 128 ? 31.824 8.286 -4.112 1.00 42.44 128 GLU A C 1
ATOM 1030 O O . GLU A 1 128 ? 32.625 8.673 -4.961 1.00 42.44 128 GLU A O 1
ATOM 1035 N N . GLN A 1 129 ? 31.456 9.081 -3.098 1.00 42.94 129 GLN A N 1
ATOM 1036 C CA . GLN A 1 129 ? 31.894 10.482 -2.966 1.00 42.94 129 GLN A CA 1
ATOM 1037 C C . GLN A 1 129 ? 33.382 10.654 -2.610 1.00 42.94 129 GLN A C 1
ATOM 1039 O O . GLN A 1 129 ? 33.904 11.763 -2.710 1.00 42.94 129 GLN A O 1
ATOM 1044 N N . ARG A 1 130 ? 34.080 9.593 -2.173 1.00 42.28 130 ARG A N 1
ATOM 1045 C CA . ARG A 1 130 ? 35.528 9.646 -1.879 1.00 42.28 130 ARG A CA 1
ATOM 1046 C C . ARG A 1 130 ? 36.419 9.173 -3.022 1.00 42.28 130 ARG A C 1
ATOM 1048 O O . ARG A 1 130 ? 37.603 9.491 -2.999 1.00 42.28 130 ARG A O 1
ATOM 1055 N N . VAL A 1 131 ? 35.884 8.420 -3.981 1.00 47.81 131 VAL A N 1
ATOM 1056 C CA . VAL A 1 131 ? 36.680 7.826 -5.071 1.00 47.81 131 VAL A CA 1
ATOM 1057 C C . VAL A 1 131 ? 36.586 8.659 -6.351 1.00 47.81 131 VAL A C 1
ATOM 1059 O O . VAL A 1 131 ? 37.557 8.742 -7.099 1.00 47.81 131 VAL A O 1
ATOM 1062 N N . LEU A 1 132 ? 35.466 9.349 -6.573 1.00 47.47 132 LEU A N 1
ATOM 1063 C CA . LEU A 1 132 ? 35.286 10.277 -7.687 1.00 47.47 132 LEU A CA 1
ATOM 1064 C C . LEU A 1 132 ? 35.211 11.698 -7.126 1.00 47.47 132 LEU A C 1
ATOM 1066 O O . LEU A 1 132 ? 34.248 12.064 -6.458 1.00 47.47 132 LEU A O 1
ATOM 1070 N N . GLY A 1 133 ? 36.279 12.469 -7.337 1.00 44.22 133 GLY A N 1
ATOM 1071 C CA . GLY A 1 133 ? 36.445 13.815 -6.796 1.00 44.22 133 GLY A CA 1
ATOM 1072 C C . GLY A 1 133 ? 35.213 14.710 -6.977 1.00 44.22 133 GLY A C 1
ATOM 1073 O O . GLY A 1 133 ? 34.696 14.857 -8.078 1.00 44.22 133 GLY A O 1
ATOM 1074 N N . ALA A 1 134 ? 34.782 15.288 -5.853 1.00 53.84 134 ALA A N 1
ATOM 1075 C CA . ALA A 1 134 ? 33.914 16.451 -5.669 1.00 53.84 134 ALA A CA 1
ATOM 1076 C C . ALA A 1 134 ? 33.166 16.988 -6.908 1.00 53.84 134 ALA A C 1
ATOM 1078 O O . ALA A 1 134 ? 33.684 17.821 -7.651 1.00 53.84 134 ALA A O 1
ATOM 1079 N N . LEU A 1 135 ? 31.878 16.653 -7.008 1.00 51.31 135 LEU A N 1
ATOM 1080 C CA . LEU A 1 135 ? 30.891 17.583 -7.560 1.00 51.31 135 LEU A CA 1
ATOM 1081 C C . LEU A 1 135 ? 30.115 18.215 -6.394 1.00 51.31 135 LEU A C 1
ATOM 1083 O O . LEU A 1 135 ? 29.747 17.496 -5.459 1.00 51.31 135 LEU A O 1
ATOM 1087 N N . PRO A 1 136 ? 29.906 19.544 -6.394 1.00 46.72 136 PRO A N 1
ATOM 1088 C CA . PRO A 1 136 ? 29.227 20.227 -5.302 1.00 46.72 136 PRO A CA 1
ATOM 1089 C C . PRO A 1 136 ? 27.767 19.775 -5.191 1.00 46.72 136 PRO A C 1
ATOM 1091 O O . PRO A 1 136 ? 27.066 19.628 -6.190 1.00 46.72 136 PRO A O 1
ATOM 1094 N N . ASP A 1 137 ? 27.337 19.563 -3.948 1.00 53.56 137 ASP A N 1
ATOM 1095 C CA . ASP A 1 137 ? 25.984 19.161 -3.572 1.00 53.56 137 ASP A CA 1
ATOM 1096 C C . ASP A 1 137 ? 24.974 20.282 -3.907 1.00 53.56 137 ASP A C 1
ATOM 1098 O O . ASP A 1 137 ? 25.029 21.349 -3.285 1.00 53.56 137 ASP A O 1
ATOM 1102 N N . PRO A 1 138 ? 24.045 20.076 -4.861 1.00 49.22 138 PRO A N 1
ATOM 1103 C CA . PRO A 1 138 ? 23.069 21.092 -5.251 1.00 49.22 138 PRO A CA 1
ATOM 1104 C C . PRO A 1 138 ? 22.008 21.359 -4.171 1.00 49.22 138 PRO A C 1
ATOM 1106 O O . PRO A 1 138 ? 21.218 22.287 -4.318 1.00 49.22 138 PRO A O 1
ATOM 1109 N N . CYS A 1 139 ? 21.983 20.585 -3.081 1.00 46.09 139 CYS A N 1
ATOM 1110 C CA . CYS A 1 139 ? 21.070 20.791 -1.955 1.00 46.09 139 CYS A CA 1
ATOM 1111 C C . CYS A 1 139 ? 21.661 21.657 -0.829 1.00 46.09 139 CYS A C 1
ATOM 1113 O O . CYS A 1 139 ? 21.026 21.823 0.215 1.00 46.09 139 CYS A O 1
ATOM 1115 N N . ARG A 1 140 ? 22.857 22.230 -1.018 1.00 42.47 140 ARG A N 1
ATOM 1116 C CA . ARG A 1 140 ? 23.467 23.193 -0.091 1.00 42.47 140 ARG A CA 1
ATOM 1117 C C . ARG A 1 140 ? 23.430 24.614 -0.673 1.00 42.47 140 ARG A C 1
ATOM 1119 O O . ARG A 1 140 ? 24.456 25.155 -1.072 1.00 42.47 140 ARG A O 1
ATOM 1126 N N . THR A 1 141 ? 22.248 25.228 -0.666 1.00 42.16 141 THR A N 1
ATOM 1127 C CA . THR A 1 141 ? 22.065 26.694 -0.706 1.00 42.16 141 THR A CA 1
ATOM 1128 C C . THR A 1 141 ? 21.002 27.106 0.294 1.00 42.16 141 THR A C 1
ATOM 1130 O O . THR A 1 141 ? 19.890 26.537 0.203 1.00 42.16 141 THR A O 1
#

Radius of gyration: 18.54 Å; chains: 1; bounding box: 49×46×39 Å